Protein AF-A0A1V3BUR7-F1 (afdb_monomer)

Structure (mmCIF, N/CA/C/O backbone):
data_AF-A0A1V3BUR7-F1
#
_entry.id   AF-A0A1V3BUR7-F1
#
loop_
_atom_site.group_PDB
_atom_site.id
_atom_site.type_symbol
_atom_site.label_atom_id
_atom_site.label_alt_id
_atom_site.label_comp_id
_atom_site.label_asym_id
_atom_site.label_entity_id
_atom_site.label_seq_id
_atom_site.pdbx_PDB_ins_code
_atom_site.Cartn_x
_atom_site.Cartn_y
_atom_site.Cartn_z
_atom_site.occupancy
_atom_site.B_iso_or_equiv
_atom_site.auth_seq_id
_atom_site.auth_comp_id
_atom_site.auth_asym_id
_atom_site.auth_atom_id
_atom_site.pdbx_PDB_model_num
ATOM 1 N N . MET A 1 1 ? 17.786 -1.471 -23.672 1.00 55.59 1 MET A N 1
ATOM 2 C CA . MET A 1 1 ? 16.561 -0.749 -23.258 1.00 55.59 1 MET A CA 1
ATOM 3 C C . MET A 1 1 ? 15.934 -1.521 -22.107 1.00 55.59 1 MET A C 1
ATOM 5 O O . MET A 1 1 ? 15.745 -2.720 -22.283 1.00 55.59 1 MET A O 1
ATOM 9 N N . PRO A 1 2 ? 15.695 -0.926 -20.924 1.00 50.72 2 PRO A N 1
ATOM 10 C CA . PRO A 1 2 ? 15.020 -1.641 -19.844 1.00 50.72 2 PRO A CA 1
ATOM 11 C C . PRO A 1 2 ? 13.615 -2.028 -20.311 1.00 50.72 2 PRO A C 1
ATOM 13 O O . PRO A 1 2 ? 12.926 -1.218 -20.930 1.00 50.72 2 PRO A O 1
ATOM 16 N N . ALA A 1 3 ? 13.221 -3.278 -20.064 1.00 61.19 3 ALA A N 1
ATOM 17 C CA . ALA A 1 3 ? 11.901 -3.772 -20.431 1.00 61.19 3 ALA A CA 1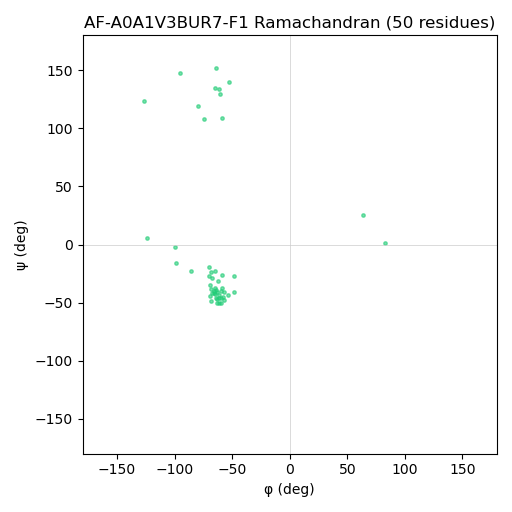
ATOM 18 C C . ALA A 1 3 ? 10.810 -2.840 -19.869 1.00 61.19 3 ALA A C 1
ATOM 20 O O . ALA A 1 3 ? 10.950 -2.375 -18.729 1.00 61.19 3 ALA A O 1
ATOM 21 N N . PRO A 1 4 ? 9.732 -2.563 -20.625 1.00 60.38 4 PRO A N 1
ATOM 22 C CA . PRO A 1 4 ? 8.614 -1.791 -20.111 1.00 60.38 4 PRO A CA 1
ATOM 23 C C . PRO A 1 4 ? 8.055 -2.530 -18.897 1.00 60.38 4 PRO A C 1
ATOM 25 O O . PRO A 1 4 ? 7.498 -3.624 -18.998 1.00 60.38 4 PRO A O 1
ATOM 28 N N . ARG A 1 5 ? 8.270 -1.962 -17.709 1.00 69.56 5 ARG A N 1
ATOM 29 C CA . ARG A 1 5 ? 7.670 -2.485 -16.487 1.00 69.56 5 ARG A CA 1
ATOM 30 C C . ARG A 1 5 ? 6.160 -2.407 -16.667 1.00 69.56 5 ARG A C 1
ATOM 32 O O . ARG A 1 5 ? 5.639 -1.344 -16.985 1.00 69.56 5 ARG A O 1
ATOM 39 N N . LYS A 1 6 ? 5.472 -3.524 -16.414 1.00 76.81 6 LYS A N 1
ATOM 40 C CA . LYS A 1 6 ? 4.003 -3.642 -16.464 1.00 76.81 6 LYS A CA 1
ATOM 41 C C . LYS A 1 6 ? 3.283 -2.514 -15.707 1.00 76.81 6 LYS A C 1
ATOM 43 O O . LYS A 1 6 ? 2.170 -2.155 -16.065 1.00 76.81 6 LYS A O 1
ATOM 48 N N . TYR A 1 7 ? 3.945 -1.952 -14.693 1.00 81.62 7 TYR A N 1
ATOM 49 C CA . TY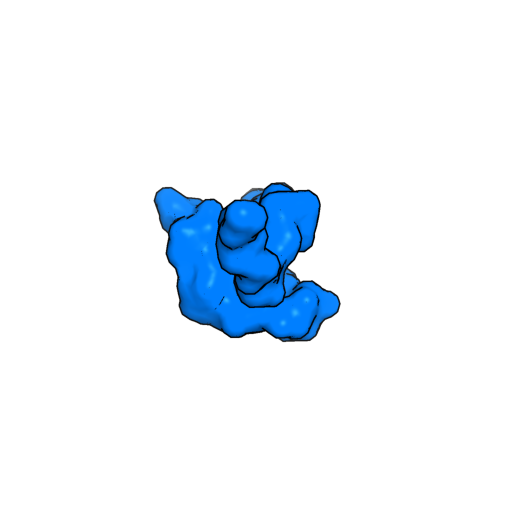R A 1 7 ? 3.515 -0.759 -13.979 1.00 81.62 7 TYR A CA 1
ATOM 50 C C . TYR A 1 7 ? 4.646 0.281 -13.966 1.00 81.62 7 TYR A C 1
ATOM 52 O O . TYR A 1 7 ? 5.749 -0.043 -13.503 1.00 81.62 7 TYR A O 1
ATOM 60 N N . PRO A 1 8 ? 4.410 1.511 -14.456 1.00 87.06 8 PRO A N 1
ATOM 61 C CA . PRO A 1 8 ? 5.386 2.587 -14.355 1.00 87.06 8 PRO A CA 1
ATOM 62 C C . PRO A 1 8 ? 5.636 2.963 -12.882 1.00 87.06 8 PRO A C 1
ATOM 64 O O . PRO A 1 8 ? 4.746 2.794 -12.040 1.00 87.06 8 PRO A O 1
ATOM 67 N N . PRO A 1 9 ? 6.839 3.466 -12.548 1.00 85.88 9 PRO A N 1
ATOM 68 C CA . PRO A 1 9 ? 7.201 3.818 -11.173 1.00 85.88 9 PRO A CA 1
ATOM 69 C C . PRO A 1 9 ? 6.259 4.869 -10.573 1.00 85.88 9 PRO A C 1
ATOM 71 O O . PRO A 1 9 ? 5.847 4.717 -9.429 1.00 85.88 9 PRO A O 1
ATOM 74 N N . GLU A 1 10 ? 5.807 5.835 -11.373 1.00 88.88 10 GLU A N 1
ATOM 75 C CA . GLU A 1 10 ? 4.854 6.867 -10.950 1.00 88.88 10 GLU A CA 1
ATOM 76 C C . GLU A 1 10 ? 3.518 6.275 -10.477 1.00 88.88 10 GLU A C 1
ATOM 78 O O . GLU A 1 10 ? 2.955 6.698 -9.466 1.00 88.88 10 GLU A O 1
ATOM 83 N N . LEU A 1 11 ? 3.022 5.243 -11.172 1.00 89.50 11 LEU A N 1
ATOM 84 C CA . LEU A 1 11 ? 1.798 4.542 -10.784 1.00 89.50 11 LEU A CA 1
ATOM 85 C C . LEU A 1 11 ? 2.008 3.774 -9.481 1.00 89.50 11 LEU A C 1
ATOM 87 O O . LEU A 1 11 ? 1.144 3.809 -8.606 1.00 89.50 11 LEU A O 1
ATOM 91 N N . ARG A 1 12 ? 3.165 3.122 -9.326 1.00 88.88 12 ARG A N 1
ATOM 92 C CA . ARG A 1 12 ? 3.530 2.437 -8.083 1.00 88.88 12 ARG A CA 1
ATOM 93 C C . ARG A 1 12 ? 3.580 3.412 -6.908 1.00 88.88 12 ARG A C 1
ATOM 95 O O . ARG A 1 12 ? 2.951 3.148 -5.889 1.00 88.88 12 ARG A O 1
ATOM 102 N N . GLU A 1 13 ? 4.284 4.531 -7.040 1.00 91.75 13 GLU A N 1
ATOM 103 C CA . GLU A 1 13 ? 4.405 5.538 -5.979 1.00 91.75 13 GLU A CA 1
ATOM 104 C C . GLU A 1 13 ? 3.048 6.139 -5.605 1.00 91.75 13 GLU A C 1
ATOM 106 O O . GLU A 1 13 ? 2.717 6.234 -4.420 1.00 91.75 13 GLU A O 1
ATOM 111 N N . ARG A 1 14 ? 2.215 6.456 -6.603 1.00 91.94 14 ARG A N 1
ATOM 112 C CA . ARG A 1 14 ? 0.839 6.917 -6.386 1.00 91.94 14 ARG A CA 1
ATOM 113 C C . ARG A 1 14 ? 0.004 5.880 -5.635 1.00 91.94 14 ARG A C 1
ATOM 115 O O . ARG A 1 14 ? -0.690 6.240 -4.686 1.00 91.94 14 ARG A O 1
ATOM 122 N N . ALA A 1 15 ? 0.085 4.610 -6.030 1.00 91.44 15 ALA A N 1
ATOM 123 C CA . ALA A 1 15 ? -0.671 3.528 -5.409 1.00 91.44 15 ALA A CA 1
ATOM 124 C C . ALA A 1 15 ? -0.250 3.293 -3.952 1.00 91.44 15 ALA A C 1
ATOM 126 O O . ALA A 1 15 ? -1.107 3.143 -3.082 1.00 91.44 15 ALA A O 1
ATOM 127 N N . ILE A 1 16 ? 1.058 3.320 -3.671 1.00 91.38 16 ILE A N 1
ATOM 128 C CA . ILE A 1 16 ? 1.600 3.198 -2.312 1.00 91.38 16 ILE A CA 1
ATOM 129 C C . ILE A 1 16 ? 1.133 4.371 -1.452 1.00 91.38 16 ILE A C 1
ATOM 131 O O . ILE A 1 16 ? 0.595 4.144 -0.371 1.00 91.38 16 ILE A O 1
ATOM 135 N N . ARG A 1 17 ? 1.283 5.618 -1.926 1.00 91.25 17 ARG A N 1
ATOM 136 C CA . ARG A 1 17 ? 0.859 6.810 -1.174 1.00 91.25 17 ARG A CA 1
ATOM 137 C C . ARG A 1 17 ? -0.625 6.736 -0.823 1.00 91.25 17 ARG A C 1
ATOM 139 O O . ARG A 1 17 ? -0.980 6.912 0.337 1.00 91.25 17 ARG A O 1
ATOM 146 N N . MET A 1 18 ? -1.466 6.412 -1.800 1.00 90.56 18 MET A N 1
ATOM 147 C CA . MET A 1 18 ? -2.913 6.324 -1.622 1.00 90.56 18 MET A CA 1
ATOM 148 C C . MET A 1 18 ? -3.316 5.188 -0.668 1.00 90.56 18 MET A C 1
ATOM 150 O O . MET A 1 18 ? -4.183 5.373 0.181 1.00 90.56 18 MET A O 1
ATOM 154 N N . ALA A 1 19 ? -2.660 4.026 -0.743 1.00 88.50 19 ALA A N 1
ATOM 155 C CA . ALA A 1 19 ? -2.905 2.917 0.180 1.00 88.50 19 ALA A CA 1
ATOM 156 C C . ALA A 1 19 ? -2.431 3.219 1.613 1.00 88.50 19 ALA A C 1
ATOM 158 O O . ALA A 1 19 ? -3.098 2.839 2.573 1.00 88.50 19 ALA A O 1
ATOM 159 N N . VAL A 1 20 ? -1.297 3.905 1.779 1.00 88.75 20 VAL A N 1
ATOM 160 C CA . VAL A 1 20 ? -0.769 4.303 3.094 1.00 88.75 20 VAL A CA 1
ATOM 161 C C . VAL A 1 20 ? -1.646 5.372 3.737 1.00 88.75 20 VAL A C 1
ATOM 163 O O . VAL A 1 20 ? -1.940 5.269 4.926 1.00 88.75 20 VAL A O 1
ATOM 166 N N . GLU A 1 21 ? -2.071 6.375 2.970 1.00 87.50 21 GLU A N 1
ATOM 167 C CA . GLU A 1 21 ? -2.968 7.433 3.436 1.00 87.50 21 GLU A CA 1
ATOM 168 C C . GLU A 1 21 ? -4.311 6.850 3.874 1.00 87.50 21 GLU A C 1
ATOM 170 O O . GLU A 1 21 ? -4.706 7.027 5.024 1.00 87.50 21 GLU A O 1
ATOM 175 N N . ALA A 1 22 ? -4.933 6.024 3.033 1.00 84.44 22 ALA A N 1
ATOM 176 C CA . ALA A 1 22 ? -6.206 5.404 3.370 1.00 84.44 22 ALA A CA 1
ATOM 177 C C . ALA A 1 22 ? -6.087 4.387 4.525 1.00 84.44 22 ALA A C 1
ATOM 179 O O . ALA A 1 22 ? -7.009 4.237 5.314 1.00 84.44 22 ALA A O 1
ATOM 180 N N . ARG A 1 23 ? -4.934 3.725 4.724 1.00 81.06 23 ARG A N 1
ATOM 181 C CA . ARG A 1 23 ? -4.707 2.852 5.898 1.00 81.06 23 ARG A CA 1
ATOM 182 C C . ARG A 1 23 ? -4.630 3.633 7.220 1.00 81.06 23 ARG A C 1
ATOM 184 O O . ARG A 1 23 ? -4.853 3.047 8.286 1.00 81.06 23 ARG A O 1
ATOM 191 N N . ARG A 1 24 ? -4.284 4.926 7.184 1.00 82.50 24 ARG A N 1
ATOM 192 C CA . ARG A 1 24 ? -4.304 5.791 8.379 1.00 82.50 24 ARG A CA 1
ATOM 193 C C . ARG A 1 24 ? -5.729 6.078 8.838 1.00 82.50 24 ARG A C 1
ATOM 195 O O . ARG A 1 24 ? -5.942 6.259 10.034 1.00 82.50 24 ARG A O 1
ATOM 202 N N . GLU A 1 25 ? -6.694 6.050 7.930 1.00 79.69 25 GLU A N 1
ATOM 203 C CA . GLU A 1 25 ? -8.105 6.161 8.265 1.00 79.69 25 GLU A CA 1
ATOM 204 C C . GLU A 1 25 ? -8.589 4.843 8.894 1.00 79.69 25 GLU A C 1
ATOM 206 O O . GLU A 1 25 ? -8.715 3.804 8.247 1.00 79.69 25 GLU A O 1
ATOM 211 N N . ALA A 1 26 ? -8.844 4.861 10.207 1.00 61.59 26 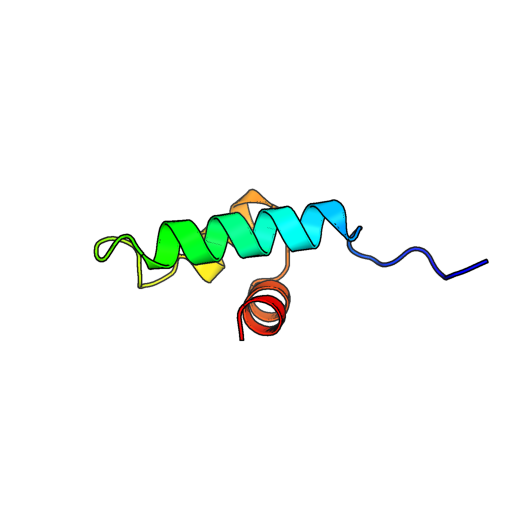ALA A N 1
ATOM 212 C CA . ALA A 1 26 ? -9.252 3.667 10.955 1.00 61.59 26 ALA A CA 1
ATOM 213 C C . ALA A 1 26 ? -10.548 3.030 10.415 1.00 61.59 26 ALA A C 1
ATOM 215 O O . ALA A 1 26 ? -10.728 1.822 10.537 1.00 61.59 26 ALA A O 1
ATOM 216 N N . ALA A 1 27 ? -11.406 3.834 9.777 1.00 71.81 27 ALA A N 1
ATOM 217 C CA . ALA A 1 27 ? -12.665 3.408 9.175 1.00 71.81 27 ALA A CA 1
ATOM 218 C C . ALA A 1 27 ? -12.498 2.545 7.910 1.00 71.81 27 ALA A C 1
ATOM 220 O O . ALA A 1 27 ? -13.436 1.855 7.520 1.00 71.81 27 ALA A O 1
ATOM 221 N N . THR A 1 28 ? -11.333 2.574 7.259 1.00 68.25 28 THR A N 1
ATOM 222 C CA . THR A 1 28 ? -11.101 1.917 5.959 1.00 68.25 28 THR A CA 1
ATOM 223 C C . THR A 1 28 ? -9.937 0.926 5.989 1.00 68.25 28 THR A C 1
ATOM 225 O O . THR A 1 28 ? -9.602 0.335 4.967 1.00 68.25 28 THR A O 1
ATOM 228 N N . ARG A 1 29 ? -9.342 0.665 7.162 1.00 68.38 29 ARG A N 1
ATOM 229 C CA . ARG A 1 29 ? -8.236 -0.299 7.324 1.00 68.38 29 ARG A CA 1
ATOM 230 C C . ARG A 1 29 ? -8.498 -1.649 6.655 1.00 68.38 29 ARG A C 1
ATOM 232 O O . ARG A 1 29 ? -7.590 -2.187 6.020 1.00 68.38 29 ARG A O 1
ATOM 239 N N . ASP A 1 30 ? -9.720 -2.161 6.765 1.00 74.69 30 ASP A N 1
ATOM 240 C CA . ASP A 1 30 ? -10.142 -3.375 6.077 1.00 74.69 30 ASP A CA 1
ATOM 241 C C . ASP A 1 30 ? -10.495 -3.085 4.615 1.00 74.69 30 ASP A C 1
ATOM 243 O O . ASP A 1 30 ? -11.389 -2.304 4.294 1.00 74.69 30 ASP A O 1
ATOM 247 N N . GLY A 1 31 ? -9.764 -3.721 3.699 1.00 84.00 31 GLY A N 1
ATOM 248 C CA . GLY A 1 31 ? -10.045 -3.637 2.266 1.00 84.00 31 GLY A CA 1
ATOM 249 C C . GLY A 1 31 ? -9.482 -2.411 1.538 1.00 84.00 31 GLY A C 1
ATOM 250 O O . GLY A 1 31 ? -9.647 -2.338 0.321 1.00 84.00 31 GLY A O 1
ATOM 251 N N . VAL A 1 32 ? -8.748 -1.501 2.195 1.00 87.69 32 VAL A N 1
ATOM 252 C CA . VAL A 1 32 ? -8.093 -0.358 1.515 1.00 87.69 32 VAL A CA 1
ATOM 253 C C . VAL A 1 32 ? -7.207 -0.792 0.357 1.00 87.69 32 VAL A C 1
ATOM 255 O O . VAL A 1 32 ? -7.293 -0.225 -0.727 1.00 87.69 32 VAL A O 1
ATOM 258 N N . ILE A 1 33 ? -6.416 -1.851 0.537 1.00 89.06 33 ILE A N 1
ATOM 259 C CA . ILE A 1 33 ? -5.566 -2.373 -0.540 1.00 89.06 33 ILE A CA 1
ATOM 260 C C . ILE A 1 33 ? -6.429 -2.877 -1.701 1.00 89.06 33 ILE A C 1
ATOM 262 O O . ILE A 1 33 ? -6.106 -2.620 -2.855 1.00 89.06 33 ILE A O 1
ATOM 266 N N . ALA A 1 34 ? -7.546 -3.556 -1.421 1.00 89.56 34 ALA A N 1
ATOM 267 C CA . ALA A 1 34 ? -8.439 -4.053 -2.462 1.00 89.56 34 ALA A CA 1
ATOM 268 C C . ALA A 1 34 ? -9.103 -2.911 -3.244 1.00 89.56 34 ALA A C 1
ATOM 270 O O . ALA A 1 34 ? -9.162 -2.982 -4.468 1.00 89.56 34 ALA A O 1
ATOM 271 N N . ARG A 1 35 ? -9.542 -1.855 -2.549 1.00 88.75 35 ARG A N 1
ATOM 272 C CA . ARG A 1 35 ? -10.186 -0.672 -3.132 1.00 88.75 35 ARG A CA 1
ATOM 273 C C . ARG A 1 35 ? -9.219 0.165 -3.964 1.00 88.75 35 ARG A C 1
ATOM 275 O O . ARG A 1 35 ? -9.531 0.489 -5.101 1.00 88.75 35 ARG A O 1
ATOM 282 N N . THR A 1 36 ? -8.038 0.472 -3.430 1.00 89.69 36 THR A N 1
ATOM 283 C CA . THR A 1 36 ? -7.016 1.252 -4.144 1.00 89.69 36 THR A CA 1
ATOM 284 C C . THR A 1 36 ? -6.495 0.495 -5.365 1.00 89.69 36 THR A C 1
ATOM 286 O O . THR A 1 36 ? -6.267 1.090 -6.414 1.00 89.69 36 THR A O 1
ATOM 289 N N . ALA A 1 37 ? -6.343 -0.827 -5.257 1.00 89.88 37 ALA A N 1
ATOM 290 C CA . ALA A 1 37 ? -5.971 -1.683 -6.377 1.00 89.88 37 ALA A CA 1
ATOM 291 C C . ALA A 1 37 ? -7.044 -1.681 -7.478 1.00 89.88 37 ALA A C 1
ATOM 293 O O . ALA A 1 37 ? -6.708 -1.492 -8.643 1.00 89.88 37 ALA A O 1
ATOM 294 N N . ASP A 1 38 ? -8.319 -1.813 -7.107 1.00 90.31 38 ASP A N 1
ATOM 295 C CA . ASP A 1 38 ? -9.459 -1.754 -8.030 1.00 90.31 38 ASP A CA 1
ATOM 296 C C . ASP A 1 38 ? -9.552 -0.391 -8.741 1.00 90.31 38 ASP A C 1
ATOM 298 O O . ASP A 1 38 ? -9.601 -0.332 -9.967 1.00 90.31 38 ASP A O 1
ATOM 302 N N . GLN A 1 39 ? -9.419 0.710 -7.991 1.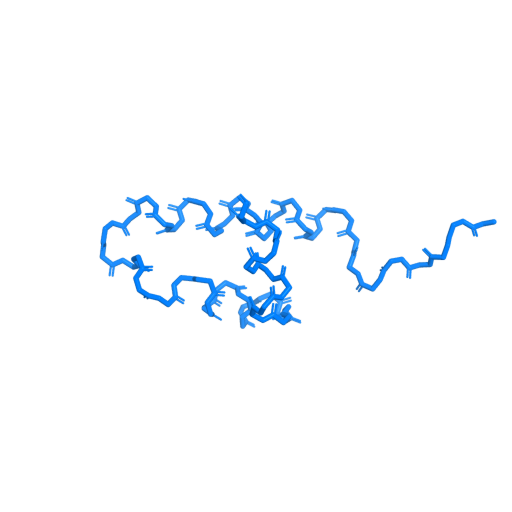00 88.62 39 GLN A N 1
ATOM 303 C CA . GLN A 1 39 ? -9.434 2.079 -8.526 1.00 88.62 39 GLN A CA 1
ATOM 304 C C . GLN A 1 39 ? -8.296 2.374 -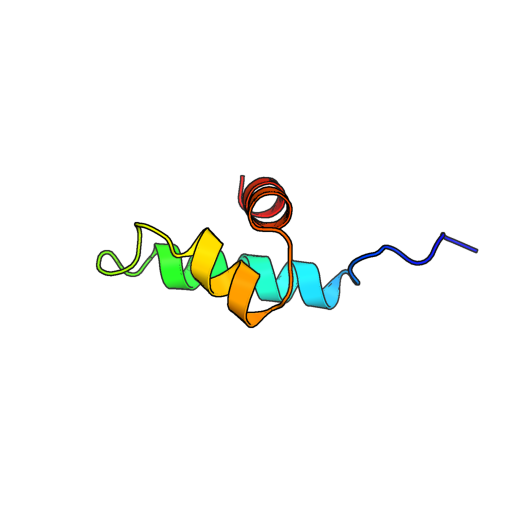9.511 1.00 88.62 39 GLN A C 1
ATOM 306 O O . GLN A 1 39 ? -8.460 3.194 -10.411 1.00 88.62 39 GLN A O 1
ATOM 311 N N . LEU A 1 40 ? -7.134 1.745 -9.330 1.00 87.94 40 LEU A N 1
ATOM 312 C CA . LEU A 1 40 ? -5.954 1.951 -10.174 1.00 87.94 40 LEU A CA 1
ATOM 313 C C . LEU A 1 40 ? -5.780 0.855 -11.238 1.00 87.94 40 LEU A C 1
ATOM 315 O O . LEU A 1 40 ? -4.827 0.918 -12.014 1.00 87.94 40 LEU A O 1
ATOM 319 N N . GLY A 1 41 ? -6.653 -0.159 -11.272 1.00 88.88 41 GLY A N 1
ATOM 320 C CA . GLY A 1 41 ? -6.516 -1.321 -12.158 1.00 88.88 41 GLY A CA 1
ATOM 321 C C . GLY A 1 41 ? -5.271 -2.173 -11.869 1.00 88.88 41 GLY A C 1
ATOM 322 O O . GLY A 1 41 ? -4.736 -2.844 -12.754 1.00 88.88 41 GLY A O 1
ATOM 323 N N . VAL A 1 42 ? -4.764 -2.130 -10.636 1.00 89.69 42 VAL A N 1
ATOM 324 C CA . VAL A 1 42 ? -3.600 -2.901 -10.186 1.00 89.69 42 VAL A CA 1
ATOM 325 C C . VAL A 1 42 ? -4.084 -4.185 -9.529 1.00 89.69 42 VAL A C 1
ATOM 327 O O . VAL A 1 42 ? -5.128 -4.225 -8.888 1.00 89.69 42 VAL A O 1
ATOM 330 N N . ASN A 1 43 ? -3.318 -5.265 -9.652 1.00 90.00 43 ASN A N 1
ATOM 331 C CA . ASN A 1 43 ? -3.628 -6.474 -8.904 1.00 90.00 43 ASN A CA 1
ATOM 332 C C . ASN A 1 43 ? -3.472 -6.223 -7.384 1.00 90.00 43 ASN A C 1
ATOM 334 O O . ASN A 1 43 ? -2.474 -5.656 -6.933 1.00 90.00 43 ASN A O 1
ATOM 338 N N . ARG A 1 44 ? -4.447 -6.676 -6.587 1.00 90.19 44 ARG A N 1
ATOM 339 C CA . ARG A 1 44 ? -4.489 -6.475 -5.126 1.00 90.19 44 ARG A CA 1
ATOM 340 C C . ARG A 1 44 ? -3.247 -7.019 -4.417 1.00 90.19 44 ARG A C 1
ATOM 342 O O . ARG A 1 44 ? -2.707 -6.355 -3.536 1.00 90.19 44 ARG A O 1
ATOM 349 N N . GLU A 1 45 ? 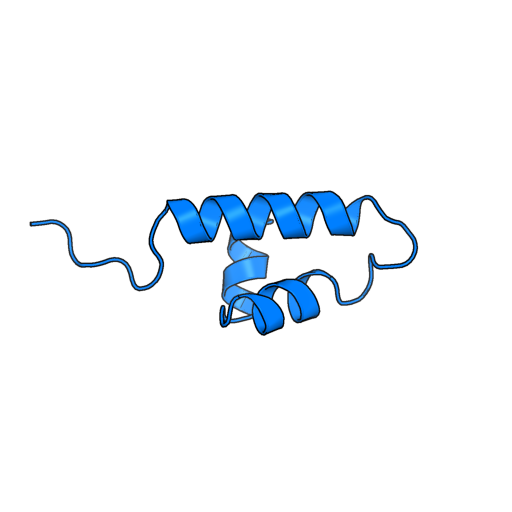-2.757 -8.189 -4.821 1.00 89.75 45 GLU A N 1
ATOM 350 C CA . GLU A 1 45 ? -1.525 -8.774 -4.281 1.00 89.75 45 GLU A CA 1
ATOM 351 C C . GLU A 1 45 ? -0.287 -7.990 -4.713 1.00 89.75 45 GLU A C 1
ATOM 353 O O . GLU A 1 45 ? 0.644 -7.834 -3.928 1.00 89.75 45 GLU A O 1
ATOM 358 N N . THR A 1 46 ? -0.272 -7.433 -5.927 1.00 90.88 46 THR A N 1
ATOM 359 C CA . THR A 1 46 ? 0.824 -6.552 -6.369 1.00 90.88 46 THR A CA 1
ATOM 360 C C . THR A 1 46 ? 0.896 -5.298 -5.504 1.00 90.88 46 THR A C 1
ATOM 362 O O . THR A 1 46 ? 1.969 -4.955 -5.012 1.00 90.88 46 THR A O 1
ATOM 365 N N . LEU A 1 47 ? -0.246 -4.653 -5.250 1.00 89.94 47 LEU A N 1
ATOM 366 C CA . LEU A 1 47 ? -0.296 -3.487 -4.374 1.00 89.94 47 LEU A CA 1
ATOM 367 C C . LEU A 1 47 ? 0.086 -3.843 -2.930 1.00 89.94 47 LEU A C 1
ATOM 369 O O . LEU A 1 47 ? 0.828 -3.099 -2.297 1.00 89.94 47 LEU A O 1
ATOM 373 N N . ARG A 1 48 ? -0.345 -5.006 -2.425 1.00 87.75 48 ARG A N 1
ATOM 374 C CA . ARG A 1 48 ? 0.066 -5.512 -1.107 1.00 87.75 48 ARG A CA 1
ATOM 375 C C . ARG A 1 48 ? 1.584 -5.670 -1.001 1.00 87.75 48 ARG A C 1
ATOM 377 O O . ARG A 1 48 ? 2.156 -5.213 -0.022 1.00 87.75 48 ARG A O 1
ATOM 384 N N . ASN A 1 49 ? 2.230 -6.245 -2.017 1.00 90.44 49 ASN A N 1
ATOM 385 C CA . ASN A 1 4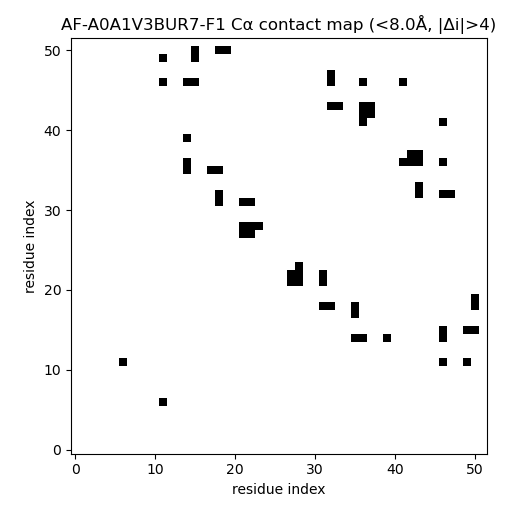9 ? 3.689 -6.401 -2.066 1.00 90.44 49 ASN A CA 1
ATOM 386 C C . ASN A 1 49 ? 4.447 -5.065 -2.121 1.00 90.44 49 ASN A C 1
ATOM 388 O O . ASN A 1 49 ? 5.623 -5.016 -1.784 1.00 90.44 49 ASN A O 1
ATOM 392 N N . TRP A 1 50 ? 3.811 -3.983 -2.574 1.00 89.19 50 TRP A N 1
ATOM 393 C CA . TRP A 1 50 ? 4.426 -2.654 -2.594 1.00 89.19 50 TRP A 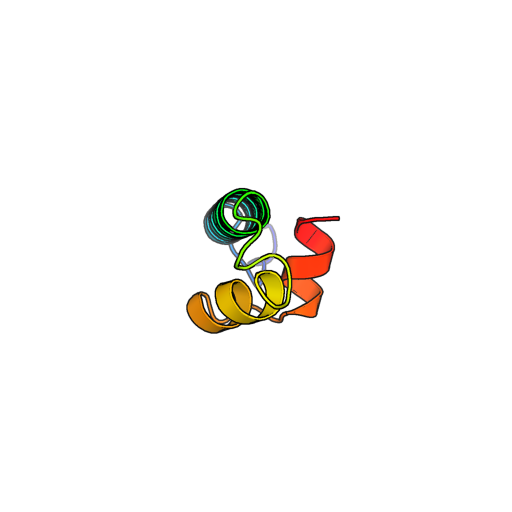CA 1
ATOM 394 C C . TRP A 1 50 ? 4.280 -1.882 -1.283 1.00 89.19 50 TRP A C 1
ATOM 396 O O . TRP A 1 50 ? 5.044 -0.946 -1.064 1.00 89.19 50 TRP A O 1
ATOM 406 N N . VAL A 1 51 ? 3.275 -2.228 -0.476 1.00 83.19 51 VAL A N 1
ATOM 407 C CA . VAL A 1 51 ? 2.939 -1.570 0.799 1.00 83.19 51 VAL A CA 1
ATOM 408 C C . VAL A 1 51 ? 3.505 -2.337 2.007 1.00 83.19 51 VAL A C 1
ATOM 410 O O . VAL A 1 51 ? 3.549 -1.773 3.101 1.00 83.19 51 VAL A O 1
ATOM 413 N N . THR A 1 52 ? 3.905 -3.603 1.821 1.00 78.19 52 THR A N 1
ATOM 414 C CA . THR A 1 52 ? 4.706 -4.376 2.788 1.00 78.19 52 THR A CA 1
ATOM 415 C C . THR A 1 52 ? 6.055 -3.712 3.022 1.00 78.19 52 THR A C 1
ATOM 417 O O . THR A 1 52 ? 6.444 -3.667 4.208 1.00 78.19 52 THR A O 1
#

Secondary structure (DSSP, 8-state):
-----SS-HHHHHHHHHHHHHHHHSTTTTTTHHHHHHHHHT--HHHHHHHH-

InterPro domains:
  IPR002514 Transposase IS3/IS911family [PF01527] (3-51)
  IPR009057 Homedomain-like superfamily [SSF46689] (4-51)
  IPR036388 Winged helix-like DNA-binding domain superfamily [G3DSA:1.10.10.10] (1-52)

Solvent-accessible surface area (backbone atoms only — not comparable to full-atom values): 3133 Å² total; per-residue (Å²): 129,84,76,84,58,96,64,52,67,68,59,51,53,52,51,40,51,53,35,54,56,43,47,68,39,79,93,36,53,78,58,31,52,52,51,51,14,60,77,68,74,44,56,44,68,59,50,45,69,67,68,106

pLDDT: mean 83.18, std 10.34, range [50.72, 91.94]

Nearest PDB structures (foldseek):
  2rn7-assembly1_A  TM=8.128E-01  e=9.507E-03  Shigella flexneri
  3mvp-assembly1_B  TM=6.167E-01  e=3.651E+00  Streptococcus mutans UA159
  6o6n-assembly1_A  TM=5.509E-01  e=4.667E+00  Mycobacterium tuberculosis
  5vl9-assembly2_C  TM=5.512E-01  e=8.619E+00  [Enterobacter] lignolyticus

Radius of gyration: 11.48 Å; Cα contacts (8 Å, |Δi|>4): 34; chains: 1; bounding box: 29×16×34 Å

Organism: NCBI:txid501010

Foldseek 3Di:
DPPPDPDDVVLLVVLLVQLVVQCVVPVRVPCSLVVSCVVSVHDSVVSVVSND

Mean predicted aligned error: 5.47 Å

Sequence (52 aa):
MPAPRKYPPELRERAIRMAVEARREAATRDGVIARTADQL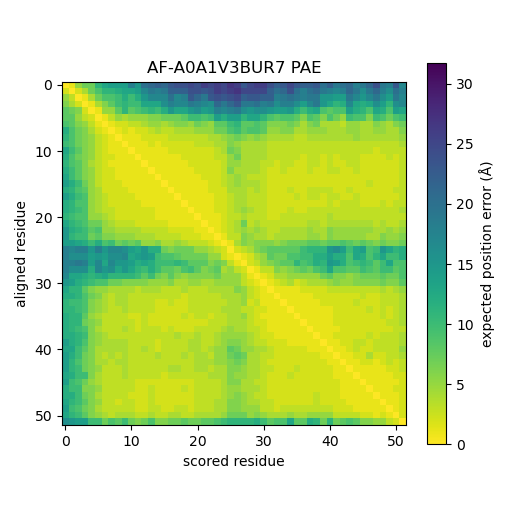GVNRETLRNWVT